Protein AF-A0A0R1QSV8-F1 (afdb_monomer)

InterPro domains:
  IPR004386 Toxin-antitoxin system, YafQ-like toxin [PF15738] (4-67)
  IPR007712 Toxin-antitoxin system, RelE/ParE toxin family [TIGR02385] (5-67)
  IPR035093 Toxin-antitoxin system, RelE/ParE toxin domain superfamily [G3DSA:3.30.2310.20] (1-68)
  IPR035093 Toxin-antitoxin system, RelE/ParE toxin domain superfamily [SSF143011] (9-67)

pLDDT: mean 89.06, std 8.89, range [57.59, 96.75]

Organism: NCBI:txid1423769

Radius of gyration: 11.15 Å; Cα contacts (8 Å, |Δi|>4): 114; chains: 1; bounding box: 26×27×26 Å

Mean predicted aligned error: 3.88 Å

Secondary structure (DSSP, 8-state):
--HHHHHHHHHHTT-HHHHHHTT-EE--GGGTT-EEEESSSTT-S-EEEEEE-TTS-EEEE---S---

Nearest PDB structures (foldseek):
  7zuv-assembly3_C  TM=4.282E-01  e=1.268E+00  Chlamydomonas reinhardtii
  7zuv-assembly3_H  TM=4.351E-01  e=1.121E+00  Chlamydomonas reinhardtii
  7zuv-assembly4_G  TM=4.277E-01  e=1.525E+00  Chlamydomonas reinhardtii
  7zuv-assembly4_E-3  TM=4.239E-01  e=1.621E+00  Chlamydomonas reinhardtii
  2joz-assembly1_A  TM=4.502E-01  e=4.911E+00  Bacillus subtilis

Structure (mmCIF, N/CA/C/O backbone):
data_AF-A0A0R1QSV8-F1
#
_entry.id   AF-A0A0R1QSV8-F1
#
loop_
_atom_site.group_PDB
_atom_site.id
_atom_site.type_symbol
_atom_site.label_atom_id
_atom_site.label_alt_id
_atom_site.label_comp_id
_atom_site.label_asym_id
_atom_site.label_entity_id
_atom_site.label_seq_id
_atom_site.pdbx_PDB_ins_code
_atom_site.Cartn_x
_atom_site.Cartn_y
_atom_site.Cartn_z
_atom_site.occupancy
_atom_site.B_iso_or_equiv
_atom_site.auth_seq_id
_atom_site.auth_comp_id
_atom_site.auth_asym_id
_atom_site.auth_atom_id
_atom_site.pdbx_PDB_model_num
ATOM 1 N N . MET A 1 1 ? 4.945 -9.022 -16.149 1.00 57.59 1 MET A N 1
ATOM 2 C CA . MET A 1 1 ? 3.959 -8.183 -15.438 1.00 57.59 1 MET A CA 1
ATOM 3 C C . MET A 1 1 ? 4.542 -6.797 -15.283 1.00 57.59 1 MET A C 1
ATOM 5 O O . MET A 1 1 ? 5.747 -6.709 -15.059 1.00 57.59 1 MET A O 1
ATOM 9 N N . ALA A 1 2 ? 3.749 -5.740 -15.464 1.00 88.38 2 ALA A N 1
ATOM 10 C CA . ALA A 1 2 ? 4.220 -4.393 -15.160 1.00 88.38 2 ALA A CA 1
ATOM 11 C C . ALA A 1 2 ? 4.430 -4.255 -13.639 1.00 88.38 2 ALA A C 1
ATOM 13 O O . ALA A 1 2 ? 3.791 -4.966 -12.865 1.00 88.38 2 ALA A O 1
ATOM 14 N N . LEU A 1 3 ? 5.339 -3.373 -13.201 1.00 92.50 3 LEU A N 1
ATOM 15 C CA . L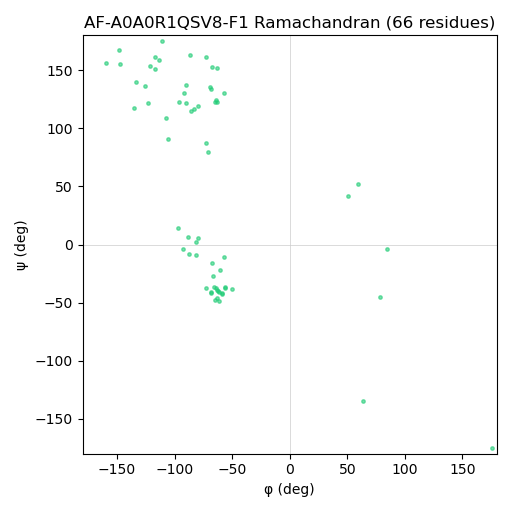EU A 1 3 ? 5.686 -3.218 -11.775 1.00 92.50 3 LEU A CA 1
ATOM 16 C C . LEU A 1 3 ? 4.459 -2.914 -10.902 1.00 92.50 3 LEU A C 1
ATOM 18 O O . LEU A 1 3 ? 4.354 -3.435 -9.797 1.00 92.50 3 LEU A O 1
ATOM 22 N N . LEU A 1 4 ? 3.523 -2.118 -11.429 1.00 91.19 4 LEU A N 1
ATOM 23 C CA . LEU A 1 4 ? 2.261 -1.803 -10.765 1.00 91.19 4 LEU A CA 1
ATOM 24 C C . LEU A 1 4 ? 1.408 -3.055 -10.530 1.00 91.19 4 LEU A C 1
ATOM 26 O O . LEU A 1 4 ? 0.955 -3.268 -9.412 1.00 91.19 4 LEU A O 1
ATOM 30 N N . ASP A 1 5 ? 1.226 -3.890 -11.558 1.00 92.12 5 ASP A N 1
ATOM 31 C CA . ASP A 1 5 ? 0.407 -5.106 -11.469 1.00 92.12 5 ASP A CA 1
ATOM 32 C C . ASP A 1 5 ? 0.936 -6.044 -10.381 1.00 92.12 5 ASP A C 1
ATOM 34 O O . ASP A 1 5 ? 0.169 -6.577 -9.587 1.00 92.12 5 ASP A O 1
ATOM 38 N N . HIS A 1 6 ? 2.262 -6.203 -10.321 1.00 94.81 6 HIS A N 1
ATOM 39 C CA . HIS A 1 6 ? 2.932 -7.019 -9.308 1.00 94.81 6 HIS A CA 1
ATOM 40 C C . HIS A 1 6 ? 2.721 -6.467 -7.894 1.00 94.81 6 HIS A C 1
ATOM 42 O O . HIS A 1 6 ? 2.362 -7.210 -6.985 1.00 94.81 6 HIS A O 1
ATOM 48 N N . SER A 1 7 ? 2.892 -5.156 -7.706 1.00 93.38 7 SER A N 1
ATOM 49 C CA . SER A 1 7 ? 2.666 -4.507 -6.411 1.00 93.38 7 SER A CA 1
ATOM 50 C C . SER A 1 7 ? 1.204 -4.591 -5.955 1.00 93.38 7 SER A C 1
ATOM 52 O O . SER A 1 7 ? 0.944 -4.809 -4.774 1.00 93.38 7 SER A O 1
ATOM 54 N N . VAL A 1 8 ? 0.244 -4.474 -6.878 1.00 92.19 8 VAL A N 1
ATOM 55 C CA . VAL A 1 8 ? -1.183 -4.663 -6.576 1.00 92.19 8 VAL A CA 1
ATOM 56 C C . VAL A 1 8 ? -1.483 -6.123 -6.235 1.00 92.19 8 VAL A C 1
ATOM 58 O O . VAL A 1 8 ? -2.228 -6.386 -5.296 1.00 92.19 8 VAL A O 1
ATOM 61 N N . GLU A 1 9 ? -0.894 -7.082 -6.946 1.00 94.00 9 GLU A N 1
ATOM 62 C CA . GLU A 1 9 ? -1.085 -8.503 -6.652 1.00 94.00 9 GLU A CA 1
ATOM 63 C C . GLU A 1 9 ? -0.556 -8.882 -5.261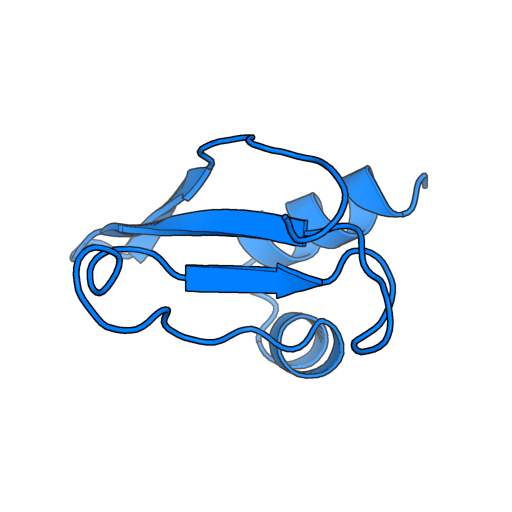 1.00 94.00 9 GLU A C 1
ATOM 65 O O . GLU A 1 9 ? -1.226 -9.630 -4.549 1.00 94.00 9 GLU A O 1
ATOM 70 N N . ALA A 1 10 ? 0.586 -8.326 -4.843 1.00 94.50 10 ALA A N 1
ATOM 71 C CA . ALA A 1 10 ? 1.118 -8.514 -3.492 1.00 94.50 10 ALA A CA 1
ATOM 72 C C . ALA A 1 10 ? 0.135 -8.030 -2.410 1.00 94.50 10 ALA A C 1
ATOM 74 O O . ALA A 1 10 ? -0.078 -8.729 -1.421 1.00 94.50 10 ALA A O 1
ATOM 75 N N . LEU A 1 11 ? -0.519 -6.881 -2.626 1.00 92.56 11 LEU A N 1
ATOM 76 C CA . LEU A 1 11 ? -1.562 -6.366 -1.730 1.00 92.56 11 LEU A CA 1
ATOM 77 C C . LEU A 1 11 ? -2.787 -7.287 -1.696 1.00 92.56 11 LEU A C 1
ATOM 79 O O . LEU A 1 11 ? -3.260 -7.634 -0.620 1.00 92.56 11 LEU A O 1
ATOM 83 N N . LEU A 1 12 ? -3.290 -7.709 -2.860 1.00 90.44 12 LEU A N 1
ATOM 84 C CA . LEU A 1 12 ? -4.492 -8.551 -2.952 1.00 90.44 12 LEU A CA 1
ATOM 85 C C . LEU A 1 12 ? -4.299 -9.957 -2.369 1.00 90.44 12 LEU A C 1
ATOM 87 O O . LEU A 1 12 ? -5.273 -10.585 -1.964 1.00 90.44 12 LEU A O 1
ATOM 91 N N . LYS A 1 13 ? -3.064 -10.463 -2.365 1.00 92.25 13 LYS A N 1
ATOM 92 C CA . LYS A 1 13 ? -2.708 -11.762 -1.778 1.00 92.25 13 LYS A CA 1
ATOM 93 C C . LYS A 1 13 ? -2.247 -11.671 -0.328 1.00 92.25 13 LYS A C 1
ATOM 95 O O . LYS A 1 13 ? -1.955 -12.716 0.247 1.00 92.25 13 LYS A O 1
ATOM 100 N N . GLU A 1 14 ? -2.143 -10.462 0.223 1.00 90.56 14 GLU A N 1
ATOM 101 C CA . GLU A 1 14 ? -1.538 -10.215 1.535 1.00 90.56 14 GLU A CA 1
ATOM 102 C C . GLU A 1 14 ? -0.145 -10.870 1.654 1.00 90.56 14 GLU A C 1
ATOM 104 O O . GLU A 1 14 ? 0.203 -11.483 2.664 1.00 90.56 14 GLU A O 1
ATOM 109 N N . ASP A 1 15 ? 0.664 -10.779 0.589 1.00 94.62 15 ASP A N 1
ATOM 110 C CA . ASP A 1 15 ? 2.011 -11.359 0.555 1.00 94.62 15 ASP A CA 1
ATOM 111 C C . ASP A 1 15 ? 2.956 -10.533 1.432 1.00 94.62 15 ASP A C 1
ATOM 113 O O . ASP A 1 15 ? 3.624 -9.607 0.974 1.00 94.62 15 ASP A O 1
ATOM 117 N N . GLN A 1 16 ? 2.997 -10.866 2.721 1.00 94.62 16 GLN A N 1
ATOM 118 C CA . GLN A 1 16 ? 3.731 -10.104 3.727 1.00 94.62 16 GLN A CA 1
ATOM 119 C C . GLN A 1 16 ? 5.221 -9.933 3.389 1.00 94.62 16 GLN A C 1
ATOM 121 O O . GLN A 1 16 ? 5.785 -8.868 3.633 1.00 94.62 16 GLN A O 1
ATO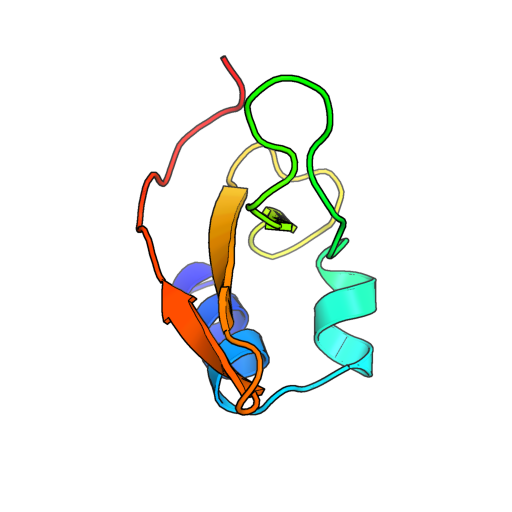M 126 N N . ALA A 1 17 ? 5.858 -10.952 2.801 1.00 96.75 17 ALA A N 1
ATOM 127 C CA . ALA A 1 17 ? 7.273 -10.888 2.445 1.00 96.75 17 ALA A CA 1
ATOM 128 C C . ALA A 1 17 ? 7.514 -9.886 1.308 1.00 96.75 17 ALA A C 1
ATOM 130 O O . ALA A 1 17 ? 8.463 -9.098 1.344 1.00 96.75 17 ALA A O 1
ATOM 131 N N . GLU A 1 18 ? 6.633 -9.886 0.309 1.00 96.38 18 GLU A N 1
ATOM 132 C CA . GLU A 1 18 ? 6.719 -8.936 -0.791 1.00 96.38 18 GLU A CA 1
ATOM 133 C C . GLU A 1 18 ? 6.317 -7.520 -0.357 1.00 96.38 18 GLU A C 1
ATOM 135 O O . GLU A 1 18 ? 6.964 -6.553 -0.757 1.00 96.38 18 GLU A O 1
ATOM 140 N N . LEU A 1 19 ? 5.321 -7.375 0.519 1.00 95.69 19 LEU A N 1
ATOM 141 C CA . LEU A 1 19 ? 4.924 -6.085 1.091 1.00 95.69 19 LEU A CA 1
ATOM 142 C C . LEU A 1 19 ? 6.054 -5.448 1.912 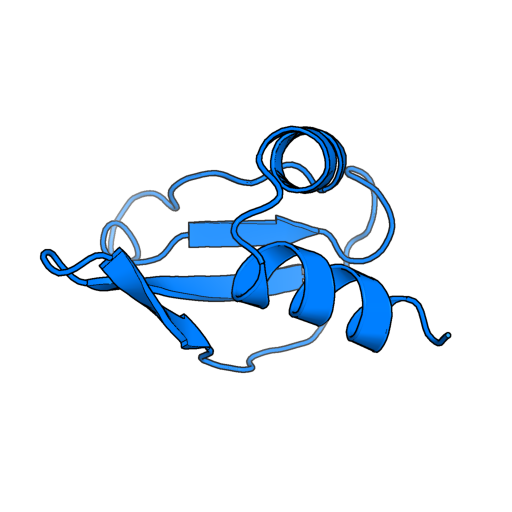1.00 95.69 19 LEU A C 1
ATOM 144 O O . LEU A 1 19 ? 6.313 -4.252 1.774 1.00 95.69 19 LEU A O 1
ATOM 148 N N . GLU A 1 20 ? 6.809 -6.232 2.685 1.00 96.69 20 GLU A N 1
ATOM 149 C CA . GLU A 1 20 ? 8.023 -5.749 3.357 1.00 96.69 20 GLU A CA 1
ATOM 150 C C . GLU A 1 20 ? 9.083 -5.265 2.353 1.00 96.69 20 GLU A C 1
ATOM 152 O O . GLU A 1 20 ? 9.702 -4.212 2.550 1.00 96.69 20 GLU A O 1
ATOM 157 N N . ARG A 1 21 ? 9.267 -5.984 1.236 1.00 96.44 21 ARG A N 1
ATOM 158 C CA . ARG A 1 21 ? 10.203 -5.604 0.162 1.00 96.44 21 ARG A CA 1
ATOM 159 C C . ARG A 1 21 ? 9.785 -4.314 -0.551 1.00 96.44 21 ARG A C 1
ATOM 161 O O . ARG A 1 21 ? 10.643 -3.506 -0.922 1.00 96.44 21 ARG A O 1
ATOM 168 N N . LEU A 1 22 ? 8.480 -4.122 -0.732 1.00 96.00 22 LEU A N 1
ATOM 169 C CA . LEU A 1 22 ? 7.858 -2.918 -1.290 1.00 96.00 22 LEU A CA 1
ATOM 170 C C . LEU A 1 22 ? 7.749 -1.782 -0.261 1.00 96.00 22 LEU A C 1
ATOM 172 O O . LEU A 1 22 ? 7.215 -0.725 -0.579 1.00 96.00 22 LEU A O 1
ATOM 176 N N . TRP A 1 23 ? 8.315 -1.968 0.935 1.00 96.75 23 TRP A N 1
ATOM 177 C CA . TRP A 1 23 ? 8.348 -0.979 2.006 1.00 96.75 23 TRP A CA 1
ATOM 178 C C . TRP A 1 23 ? 6.949 -0.542 2.441 1.00 96.75 23 TRP A C 1
ATOM 180 O O . TRP A 1 23 ? 6.652 0.642 2.506 1.00 96.75 23 TRP A O 1
ATOM 190 N N . ASP A 1 24 ? 6.089 -1.509 2.747 1.00 96.00 24 ASP A N 1
ATOM 191 C CA . ASP A 1 24 ? 4.788 -1.229 3.337 1.00 96.00 24 ASP A CA 1
ATOM 192 C C . ASP A 1 24 ? 4.901 -0.577 4.719 1.00 96.00 24 ASP A C 1
ATOM 194 O O . ASP A 1 24 ? 5.484 -1.135 5.654 1.00 96.00 24 ASP A O 1
ATOM 198 N N . HIS A 1 25 ? 4.300 0.602 4.872 1.00 95.44 25 HIS A N 1
ATOM 199 C CA . HIS A 1 25 ? 4.237 1.282 6.156 1.00 95.44 25 HIS A CA 1
ATOM 200 C C . HIS A 1 25 ? 2.967 2.106 6.350 1.00 95.44 25 HIS A C 1
ATOM 202 O O . HIS A 1 25 ? 2.341 2.605 5.419 1.00 95.44 25 HIS A O 1
ATOM 208 N N . GLN A 1 26 ? 2.612 2.311 7.619 1.00 95.81 26 GLN A N 1
ATOM 209 C CA . GLN A 1 26 ? 1.570 3.257 7.994 1.00 95.81 26 GLN A CA 1
ATOM 210 C C . GLN A 1 26 ? 2.046 4.690 7.718 1.00 95.81 26 GLN A C 1
ATOM 212 O O . GLN A 1 26 ? 3.161 5.065 8.095 1.00 95.81 26 GLN A O 1
ATOM 217 N N . LEU A 1 27 ? 1.197 5.511 7.101 1.00 93.56 27 LEU A N 1
ATOM 218 C CA . LEU A 1 27 ? 1.433 6.948 7.001 1.00 93.56 27 LEU A CA 1
ATOM 219 C C . LEU A 1 27 ? 1.212 7.634 8.355 1.00 93.56 27 LEU A C 1
ATOM 221 O O . LEU A 1 27 ? 0.569 7.108 9.263 1.00 93.56 27 LEU A O 1
ATOM 225 N N . THR A 1 28 ? 1.750 8.842 8.502 1.00 94.31 28 THR A N 1
ATOM 226 C CA . THR A 1 28 ? 1.670 9.615 9.750 1.00 94.31 28 THR A CA 1
ATOM 227 C C . THR A 1 28 ? 0.778 10.855 9.598 1.00 94.31 28 THR A C 1
ATOM 229 O O . THR A 1 28 ? 0.243 11.145 8.525 1.00 94.31 28 THR A O 1
ATOM 232 N N . GLY A 1 29 ? 0.548 11.581 10.698 1.00 94.06 29 GLY A N 1
ATOM 233 C CA . GLY A 1 29 ? -0.243 12.816 10.698 1.00 94.06 29 GLY A CA 1
ATOM 234 C C . GLY A 1 29 ? -1.708 12.600 10.303 1.00 94.06 29 GLY A C 1
ATOM 235 O O . GLY A 1 29 ? -2.365 11.665 10.765 1.00 94.06 29 GLY A O 1
ATOM 236 N N . ASN A 1 30 ? -2.227 13.469 9.432 1.00 91.88 30 ASN A N 1
ATOM 237 C CA . ASN A 1 30 ? -3.621 13.414 8.972 1.00 91.88 30 ASN A CA 1
ATOM 238 C C . ASN A 1 30 ? -3.926 12.181 8.106 1.00 91.88 30 ASN A C 1
ATOM 240 O O . ASN A 1 30 ? -5.092 11.840 7.930 1.00 91.88 30 ASN A O 1
ATOM 244 N N . LYS A 1 31 ? -2.894 11.490 7.601 1.00 90.50 31 LYS A N 1
ATOM 245 C CA . LYS A 1 31 ? -3.027 10.272 6.795 1.00 90.50 31 LYS A CA 1
ATOM 246 C C . LYS A 1 31 ? -2.853 8.980 7.602 1.00 90.50 31 LYS A C 1
ATOM 248 O O . LYS A 1 31 ? -2.765 7.913 7.015 1.00 90.50 31 LYS A O 1
ATOM 253 N N . LYS A 1 32 ? -2.890 9.025 8.941 1.00 92.94 32 LYS A N 1
A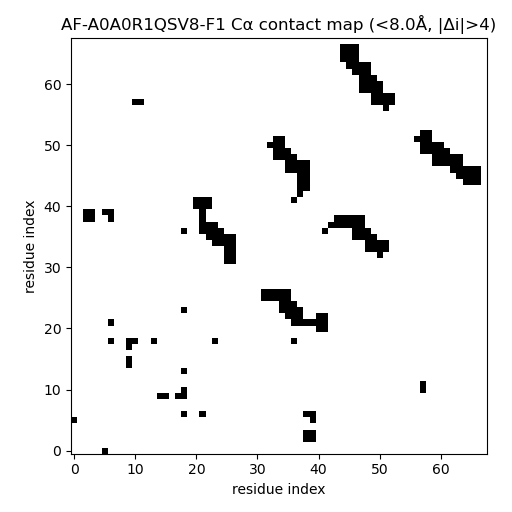TOM 254 C CA . LYS A 1 32 ? -2.724 7.844 9.821 1.00 92.94 32 LYS A CA 1
ATOM 255 C C . LYS A 1 32 ? -3.702 6.682 9.600 1.00 92.94 32 LYS A C 1
ATOM 257 O O . LYS A 1 32 ? -3.537 5.641 10.215 1.00 92.94 32 LYS A O 1
ATOM 262 N N . ALA A 1 33 ? -4.750 6.878 8.803 1.00 90.44 33 ALA A N 1
ATOM 263 C CA . ALA A 1 33 ? -5.697 5.832 8.425 1.00 90.44 33 ALA A CA 1
ATOM 264 C C . ALA A 1 33 ? -5.252 5.041 7.179 1.00 90.44 33 ALA A C 1
ATOM 266 O O . ALA A 1 33 ? -5.893 4.048 6.842 1.00 90.44 33 ALA A O 1
ATOM 267 N N . PHE A 1 34 ? -4.184 5.482 6.507 1.00 92.62 34 PHE A N 1
ATOM 268 C CA . PHE A 1 34 ? -3.680 4.937 5.251 1.00 92.62 34 PHE A CA 1
ATOM 269 C C . PHE A 1 34 ? -2.274 4.370 5.407 1.00 92.62 34 PHE A C 1
ATOM 271 O O . PHE A 1 34 ? -1.478 4.832 6.231 1.00 92.62 34 PHE A O 1
ATOM 278 N N . ARG A 1 35 ? -1.985 3.380 4.577 1.00 94.50 35 ARG A N 1
ATOM 279 C CA . ARG A 1 35 ? -0.683 2.757 4.393 1.00 94.50 35 ARG A CA 1
ATOM 280 C C . ARG A 1 35 ? -0.171 3.074 2.994 1.00 94.50 35 ARG A C 1
ATOM 282 O O . ARG A 1 35 ? -0.961 3.415 2.115 1.00 94.50 35 ARG A O 1
ATOM 289 N N . GLU A 1 36 ? 1.131 2.967 2.805 1.00 94.75 36 GLU A N 1
ATOM 290 C CA . GLU A 1 36 ? 1.800 3.240 1.538 1.00 94.75 36 GLU A CA 1
ATOM 291 C C . GLU A 1 36 ? 2.790 2.121 1.216 1.00 94.75 36 GLU A C 1
ATOM 293 O O . GLU A 1 36 ? 3.481 1.641 2.114 1.00 94.75 36 GLU A O 1
ATOM 298 N N . ILE A 1 37 ? 2.852 1.725 -0.058 1.00 95.12 37 ILE A N 1
ATOM 299 C CA . ILE A 1 37 ? 3.938 0.909 -0.612 1.00 95.12 37 ILE A CA 1
ATOM 300 C C . ILE A 1 37 ? 4.628 1.643 -1.761 1.00 95.12 37 ILE A C 1
ATOM 302 O O . ILE A 1 37 ? 4.003 2.416 -2.487 1.00 95.12 37 ILE A O 1
ATOM 306 N N . HIS A 1 38 ? 5.895 1.317 -1.990 1.00 95.06 38 HIS A N 1
ATOM 307 C CA . HIS A 1 38 ? 6.677 1.788 -3.124 1.00 95.06 38 HIS A CA 1
ATOM 308 C C . HIS A 1 38 ? 6.670 0.753 -4.253 1.00 95.06 38 HIS A C 1
ATOM 310 O O . HIS A 1 38 ? 7.091 -0.393 -4.082 1.00 95.06 38 HIS A O 1
ATOM 316 N N . VAL A 1 39 ? 6.227 1.159 -5.441 1.00 93.12 39 VAL A N 1
ATOM 317 C CA . VAL A 1 39 ? 6.087 0.290 -6.612 1.00 93.12 39 VAL A CA 1
ATOM 318 C C . VAL A 1 39 ? 7.451 -0.228 -7.063 1.00 93.12 39 VAL A C 1
ATOM 320 O O . VAL A 1 39 ? 8.374 0.535 -7.358 1.00 93.12 39 VAL A O 1
ATOM 323 N N . GLY A 1 40 ? 7.574 -1.553 -7.148 1.00 90.94 40 GLY A N 1
ATOM 324 C CA . GLY A 1 40 ? 8.765 -2.264 -7.614 1.00 90.94 40 GLY A CA 1
ATOM 325 C C . GLY A 1 40 ? 9.909 -2.370 -6.600 1.00 90.94 40 GLY A C 1
ATOM 326 O O . GLY A 1 40 ? 10.481 -3.453 -6.459 1.00 90.94 40 GLY A O 1
ATOM 327 N N . GLN A 1 41 ? 10.257 -1.294 -5.894 1.00 90.94 41 GLN A N 1
ATOM 328 C CA . GLN A 1 41 ? 11.320 -1.281 -4.882 1.00 90.94 41 GLN A CA 1
ATOM 329 C C . GLN A 1 41 ? 11.174 -0.103 -3.916 1.00 90.94 41 GLN A C 1
ATOM 331 O O . GLN A 1 41 ? 10.686 0.954 -4.297 1.00 90.94 41 GLN A O 1
ATOM 336 N N . ARG A 1 42 ? 11.735 -0.238 -2.711 1.00 91.12 42 ARG A N 1
ATOM 337 C CA . ARG A 1 42 ? 11.725 0.799 -1.666 1.00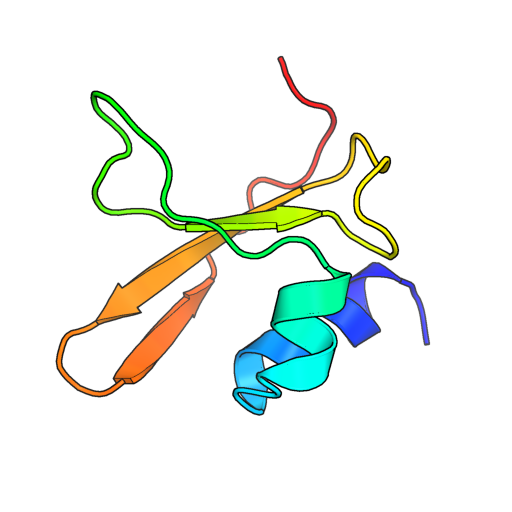 91.12 42 ARG A CA 1
ATOM 338 C C . ARG A 1 42 ? 12.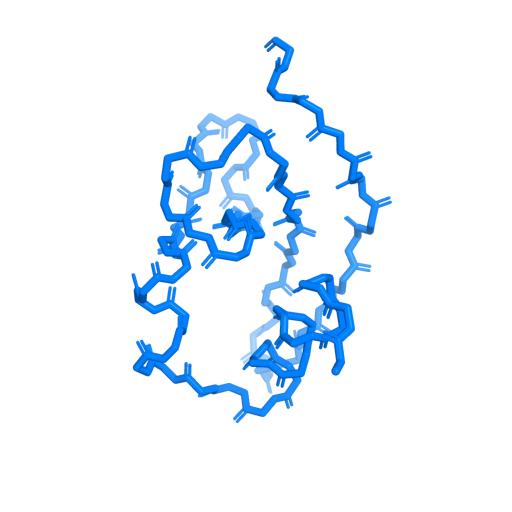182 2.198 -2.105 1.00 91.12 42 ARG A C 1
ATOM 340 O O . ARG A 1 42 ? 11.660 3.185 -1.616 1.00 91.12 42 ARG A O 1
ATOM 347 N N . ALA A 1 43 ? 13.199 2.304 -2.960 1.00 89.75 43 ALA A N 1
ATOM 348 C CA . ALA A 1 43 ? 13.729 3.603 -3.396 1.00 89.75 43 ALA A CA 1
ATOM 349 C C . ALA A 1 43 ? 12.905 4.248 -4.527 1.00 89.75 43 ALA A C 1
ATOM 351 O O . ALA A 1 43 ? 13.302 5.281 -5.061 1.00 89.75 43 ALA A O 1
ATOM 352 N N . SER A 1 44 ? 11.815 3.605 -4.953 1.00 91.00 44 SER A N 1
ATOM 353 C CA . SER A 1 44 ? 10.926 4.134 -5.980 1.00 91.00 44 SER A CA 1
ATOM 354 C C . SER A 1 44 ? 10.171 5.340 -5.445 1.00 91.00 44 SER A C 1
ATOM 356 O O . SER A 1 44 ? 9.644 5.297 -4.342 1.00 91.00 44 SER A O 1
ATOM 358 N N . ASP A 1 45 ? 10.079 6.392 -6.243 1.00 90.56 45 ASP A N 1
ATOM 359 C CA . ASP A 1 45 ? 9.228 7.547 -5.949 1.00 90.56 45 ASP A CA 1
ATOM 360 C C . ASP A 1 45 ? 7.761 7.279 -6.333 1.00 90.56 45 ASP A C 1
ATOM 362 O O . ASP A 1 45 ? 6.860 8.045 -6.028 1.00 90.56 45 ASP A O 1
ATOM 366 N N . TRP A 1 46 ? 7.506 6.166 -7.027 1.00 92.44 46 TRP A N 1
ATOM 367 C CA . TRP A 1 46 ? 6.169 5.756 -7.416 1.00 92.44 46 TRP A CA 1
ATOM 368 C C . TRP A 1 46 ? 5.518 4.960 -6.288 1.00 92.44 46 TRP A C 1
ATOM 370 O O . TRP A 1 46 ? 5.960 3.849 -5.992 1.00 92.44 46 TRP A O 1
ATOM 380 N N . VAL A 1 47 ? 4.450 5.498 -5.699 1.00 92.81 47 VAL A N 1
ATOM 381 C CA . VAL A 1 47 ? 3.759 4.882 -4.558 1.00 92.81 47 VAL A CA 1
ATOM 382 C C . VAL A 1 47 ? 2.312 4.476 -4.834 1.00 92.81 47 VAL A C 1
ATOM 384 O O . VAL A 1 47 ? 1.681 4.947 -5.784 1.00 92.81 47 VAL A O 1
ATOM 387 N N . ILE A 1 48 ? 1.799 3.584 -3.983 1.00 93.06 48 ILE A N 1
ATOM 388 C CA . ILE A 1 48 ? 0.381 3.230 -3.870 1.00 93.06 48 ILE A CA 1
ATOM 389 C C . ILE A 1 48 ? -0.050 3.477 -2.425 1.00 93.06 48 ILE A C 1
ATOM 391 O O . ILE A 1 48 ? 0.481 2.850 -1.509 1.00 93.06 48 ILE A O 1
ATOM 395 N N . GLU A 1 49 ? -1.052 4.334 -2.233 1.00 93.25 49 GLU A N 1
ATOM 396 C CA . GLU A 1 49 ? -1.737 4.496 -0.950 1.00 93.25 49 GLU A CA 1
ATOM 397 C C . GLU A 1 49 ? -2.941 3.543 -0.863 1.00 93.25 49 GLU A C 1
ATOM 399 O O . GLU A 1 49 ? -3.713 3.364 -1.809 1.00 93.25 49 GLU A O 1
ATOM 404 N N . TYR A 1 50 ? -3.126 2.909 0.289 1.00 93.12 50 TYR A N 1
ATOM 405 C CA . TYR A 1 50 ? -4.240 1.995 0.517 1.00 93.12 50 TYR A CA 1
ATOM 406 C C . TYR A 1 50 ? -4.692 2.021 1.976 1.00 93.12 50 TYR A C 1
ATOM 408 O O . TYR A 1 50 ? -4.034 2.579 2.854 1.00 93.12 50 TYR A O 1
ATOM 416 N N . GLN A 1 51 ? -5.854 1.438 2.247 1.00 92.69 51 GLN A N 1
ATOM 417 C CA . GLN A 1 51 ? -6.371 1.275 3.600 1.00 92.69 51 GLN A CA 1
ATOM 418 C C . GLN A 1 51 ? -6.713 -0.190 3.859 1.00 92.69 51 GLN A C 1
ATOM 420 O O . GLN A 1 51 ? -7.355 -0.829 3.031 1.00 92.69 51 GLN A O 1
ATOM 425 N N . LEU A 1 52 ? -6.342 -0.686 5.038 1.00 88.25 52 LEU A N 1
ATOM 426 C CA . LEU A 1 52 ? -6.860 -1.936 5.587 1.00 88.25 52 LEU A CA 1
ATOM 427 C C . LEU A 1 52 ? -8.074 -1.629 6.463 1.00 88.25 52 LEU A C 1
ATOM 429 O O . LEU A 1 52 ? -8.031 -0.719 7.295 1.00 88.25 52 LEU A O 1
ATOM 433 N N . LYS A 1 53 ? -9.168 -2.354 6.248 1.00 88.88 53 LYS A N 1
ATOM 434 C CA . LYS A 1 53 ? -10.332 -2.349 7.139 1.00 88.88 53 LYS A CA 1
ATOM 435 C C . LYS A 1 53 ? -10.145 -3.380 8.254 1.00 88.88 53 LYS A C 1
ATOM 437 O O . LYS A 1 53 ? -9.328 -4.288 8.135 1.00 88.88 53 LYS A O 1
ATOM 442 N N . ASP A 1 54 ? -10.929 -3.249 9.322 1.00 86.19 54 ASP A N 1
ATOM 443 C CA . ASP A 1 54 ? -10.851 -4.130 10.499 1.00 86.19 54 ASP A CA 1
ATOM 444 C C . ASP A 1 54 ? -11.137 -5.609 10.175 1.00 86.19 54 ASP A C 1
ATOM 446 O O . ASP A 1 54 ? -10.733 -6.497 10.920 1.00 86.19 54 ASP A O 1
ATOM 450 N N . ASP A 1 55 ? -11.825 -5.879 9.064 1.00 87.12 55 ASP A N 1
ATOM 451 C CA . ASP A 1 55 ? -12.138 -7.22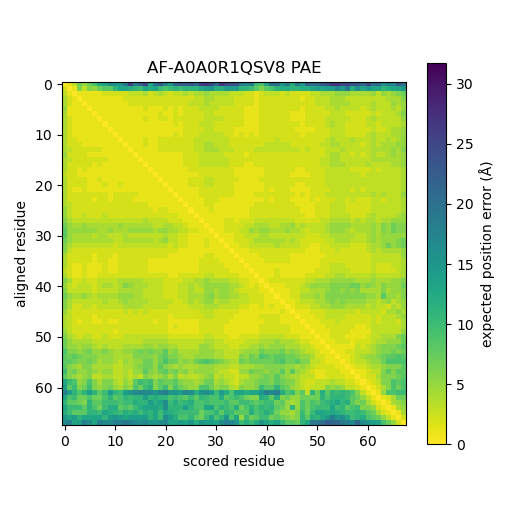1 8.565 1.00 87.12 55 ASP A CA 1
ATOM 452 C C . ASP A 1 55 ? -11.053 -7.810 7.643 1.00 87.12 55 ASP A C 1
ATOM 454 O O . ASP A 1 55 ? -11.260 -8.870 7.056 1.00 87.12 55 ASP A O 1
ATOM 458 N N . GLY A 1 56 ? -9.909 -7.131 7.506 1.00 79.19 56 GLY A N 1
ATOM 459 C CA . GLY A 1 56 ? -8.823 -7.521 6.605 1.00 79.19 56 GLY A CA 1
ATOM 460 C C . GLY A 1 56 ? -9.010 -7.039 5.165 1.00 79.19 56 GLY A C 1
ATOM 461 O O . GLY A 1 56 ? -8.107 -7.190 4.350 1.00 79.19 56 GLY A O 1
ATOM 462 N N . THR A 1 57 ? -10.133 -6.396 4.829 1.00 86.69 57 THR A N 1
ATOM 463 C CA . THR A 1 57 ? -10.362 -5.918 3.463 1.00 86.69 57 THR A CA 1
ATOM 464 C C . THR A 1 57 ? -9.362 -4.827 3.086 1.00 86.69 57 THR A C 1
ATOM 466 O O . THR A 1 57 ? -9.311 -3.757 3.704 1.00 86.69 57 THR A O 1
ATOM 469 N N . VAL A 1 58 ? -8.626 -5.066 2.000 1.00 87.12 58 VAL A N 1
ATOM 470 C CA . VAL A 1 58 ? -7.776 -4.071 1.343 1.00 87.12 58 VAL A CA 1
ATOM 471 C C . VAL A 1 58 ? -8.636 -3.168 0.458 1.00 87.12 58 VAL A C 1
ATOM 473 O O . VAL A 1 58 ? -9.257 -3.614 -0.507 1.00 87.12 58 VAL A O 1
ATOM 476 N N . VAL A 1 59 ? -8.639 -1.869 0.750 1.00 86.94 59 VAL A N 1
ATOM 477 C CA . VAL A 1 59 ? -9.243 -0.833 -0.096 1.00 86.94 59 VAL A CA 1
ATOM 478 C C . VAL A 1 59 ? -8.133 -0.029 -0.760 1.00 86.94 59 VAL A C 1
ATOM 480 O O . VAL A 1 59 ? -7.437 0.755 -0.113 1.00 86.94 59 VAL A O 1
ATOM 483 N N . LEU A 1 60 ? -7.985 -0.222 -2.070 1.00 83.62 60 LEU A N 1
ATOM 484 C CA . LEU A 1 60 ? -7.002 0.481 -2.889 1.00 83.62 60 LEU A CA 1
ATOM 485 C C . LEU A 1 60 ? -7.550 1.849 -3.300 1.00 83.62 60 LEU A C 1
ATOM 487 O O . LEU A 1 60 ? -8.534 1.944 -4.035 1.00 83.62 60 LEU A O 1
ATOM 491 N N . LEU A 1 61 ? -6.891 2.911 -2.849 1.00 75.31 61 LEU A N 1
ATOM 492 C CA . LEU A 1 61 ? -7.146 4.277 -3.292 1.00 75.31 61 LEU A CA 1
ATOM 493 C C . LEU A 1 61 ? -5.987 4.669 -4.198 1.00 75.31 61 LEU A C 1
ATOM 495 O O . LEU A 1 61 ? -4.960 5.147 -3.737 1.00 75.31 61 LEU A O 1
ATOM 499 N N . LEU A 1 62 ? -6.141 4.428 -5.498 1.00 68.44 62 LEU A N 1
ATOM 500 C CA . LEU A 1 62 ? -5.088 4.669 -6.482 1.00 68.44 62 LEU A CA 1
ATOM 501 C C . LEU A 1 62 ? -4.863 6.174 -6.693 1.00 68.44 62 LEU A C 1
ATOM 503 O O . LEU A 1 62 ? -5.316 6.758 -7.676 1.00 68.44 62 LEU A O 1
ATOM 507 N N . GLN A 1 63 ? -4.126 6.797 -5.779 1.00 72.00 63 GLN A N 1
ATOM 508 C CA . GLN A 1 63 ? -3.230 7.883 -6.131 1.00 72.00 63 GLN A CA 1
ATOM 509 C C . GLN A 1 63 ? -1.882 7.239 -6.459 1.00 72.00 63 GLN A C 1
ATOM 511 O O . GLN A 1 63 ? -1.333 6.484 -5.665 1.00 72.00 63 GLN A O 1
ATOM 516 N N . THR A 1 64 ? -1.403 7.472 -7.675 1.00 71.75 64 THR A N 1
ATOM 517 C CA . THR A 1 64 ? -0.186 6.864 -8.212 1.00 71.75 64 THR A CA 1
ATOM 518 C C . THR A 1 64 ? 0.617 7.957 -8.901 1.00 71.75 64 THR A C 1
ATOM 520 O O . THR A 1 64 ? 0.143 8.556 -9.867 1.00 71.75 64 THR A O 1
ATOM 523 N N . GLY A 1 65 ? 1.818 8.226 -8.403 1.00 70.44 65 GLY A N 1
ATOM 524 C CA . GLY A 1 65 ? 2.705 9.287 -8.876 1.00 70.44 65 GLY A CA 1
ATOM 525 C C . GLY A 1 65 ? 3.957 9.372 -8.006 1.00 70.44 65 GLY A C 1
ATOM 526 O O . GLY A 1 65 ? 4.131 8.528 -7.131 1.00 70.44 65 GLY A O 1
ATOM 527 N N . SER A 1 66 ? 4.800 10.371 -8.272 1.00 75.31 66 SER A N 1
ATOM 528 C CA . SER A 1 66 ? 5.937 10.770 -7.428 1.00 75.31 66 SER A CA 1
ATOM 529 C C . SER A 1 66 ? 5.482 11.265 -6.049 1.00 75.31 66 SER A C 1
ATOM 531 O O . SER A 1 66 ? 4.399 11.857 -5.961 1.00 75.31 66 SER A O 1
ATOM 533 N N . HIS A 1 67 ? 6.308 11.134 -5.003 1.00 68.69 67 HIS A N 1
ATOM 534 C CA . HIS A 1 67 ? 6.122 11.893 -3.762 1.00 68.69 67 HIS A CA 1
ATOM 535 C C . HIS A 1 67 ? 6.126 13.398 -4.087 1.00 68.69 67 HIS A C 1
ATOM 537 O O . HIS A 1 67 ? 6.984 13.892 -4.820 1.00 68.69 67 HIS A O 1
ATOM 543 N N . HIS A 1 68 ? 5.126 14.127 -3.583 1.00 58.06 68 HIS A N 1
ATOM 544 C CA . HIS A 1 68 ? 5.049 15.590 -3.673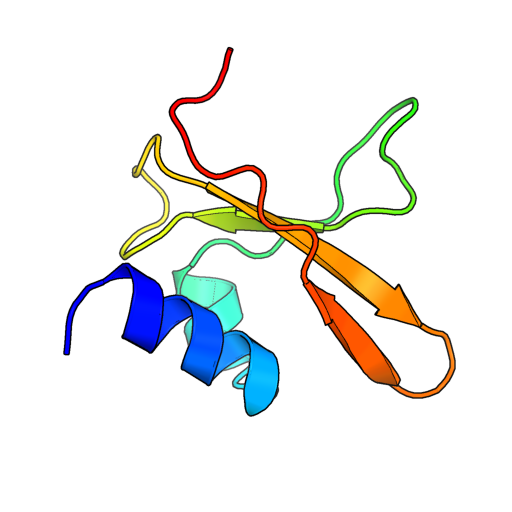 1.00 58.06 68 HIS A CA 1
ATOM 545 C C . HIS A 1 68 ? 5.697 16.253 -2.459 1.00 58.06 68 HIS A C 1
ATOM 547 O O . HIS A 1 68 ? 5.432 15.784 -1.328 1.00 58.06 68 HIS A O 1
#

Sequence (68 aa):
MALLDHSVEALLKEDQAELERLWDHQLTGNKKAFREIHVGQRASDWVIEYQLKDDGTVVLLLQTGSHH

Solvent-accessible surface area (backbone atoms only — not comparable to full-atom values): 3891 Å² total; per-residue (Å²): 128,58,52,62,58,51,48,50,48,31,60,78,65,65,35,62,72,54,36,58,56,19,46,57,42,75,41,64,80,98,44,56,76,30,32,35,31,18,44,76,30,59,90,40,53,38,36,42,40,31,30,72,44,98,88,68,49,76,47,80,48,88,57,73,47,66,78,130

Foldseek 3Di:
DPLVVVVVVCLVVVVVVVQVQQVWDQDDDPRNQWIKGAGPGPVHQWMWIWGQDPVRDIGTDDPTDGDD